Protein AF-A0A2G9MGR1-F1 (afdb_monomer_lite)

Radius of gyration: 18.14 Å; chains: 1; bounding box: 44×34×51 Å

Sequence (174 aa):
MLCTSNYPFFWARMGFVTYSFLPAVGLHFVMKLTNRKCNYITIYMMPVIFSLMALFKPGFIIESTCTTFFVIVIKDLFNSLFTYIYGLYYFGFILLFCYFLLKSFNKEKDQLKRKSYAIIFAATLITLLPAVVLFIIFPAFKVIFPSVYCEFAVLFTAAAIIASYLDNKIQKKK

Secondary structure (DSSP, 8-state):
-GGGSS-HHHHHHHHHHHHHHHHHHHHHHHHHHTT----HHHHHHHHHHHHHHHHHSTTSEEEEEE-SS-EEEEEE---HHHHHHHHHHHHHHHHHHHHHHHHHHHH---HHHHHHHHHHHHHHHHHHHHHHHHHHH-GGGGGTTHHHHHHHHHHHHHHHHHHHHHHHHHHTT-

pLDDT: mean 79.1, std 11.82, range [49.81, 93.31]

Foldseek 3Di:
DLPPDVCLLVVVLVVLLVVLCVLLVLLVLLCVLLVHDDDNCVSVVRSVVSSCCSVPDPQQQVDWDDDPPDIFGPDGPDDPVNVVVSVCNNVVSVVSSLVSLVVSLVVDPDPLSNVLSVLLNVLSCVLPVVVVVCVVVCVVCSGPPPVVNVVSVVSNVVSSVVSVVSSVVVVVVD

Structure (mmCIF, N/CA/C/O backbone):
data_AF-A0A2G9MGR1-F1
#
_entry.id   AF-A0A2G9MGR1-F1
#
loop_
_atom_site.group_PDB
_atom_site.id
_atom_site.type_symbol
_atom_site.label_atom_id
_atom_site.label_alt_id
_atom_site.label_comp_id
_atom_site.label_asym_id
_atom_site.label_entity_id
_atom_site.label_seq_id
_atom_site.pdbx_PDB_ins_code
_atom_site.Cartn_x
_atom_site.Cartn_y
_atom_site.Cartn_z
_atom_site.occupancy
_atom_site.B_iso_or_equiv
_atom_site.auth_seq_id
_atom_site.auth_comp_id
_atom_site.auth_asym_id
_atom_site.auth_atom_id
_atom_site.pdbx_PDB_model_num
ATOM 1 N N . MET A 1 1 ? 22.460 -5.190 -1.774 1.00 49.81 1 MET A N 1
ATOM 2 C CA . MET A 1 1 ? 22.381 -4.347 -2.985 1.00 49.81 1 MET A CA 1
ATOM 3 C C . MET A 1 1 ? 21.551 -5.105 -4.004 1.00 49.81 1 MET A C 1
ATOM 5 O O . MET A 1 1 ? 21.944 -6.200 -4.366 1.00 49.81 1 MET A O 1
ATOM 9 N N . LEU A 1 2 ? 20.379 -4.603 -4.393 1.00 54.06 2 LEU A N 1
ATOM 10 C CA . LEU A 1 2 ? 19.473 -5.334 -5.299 1.00 54.06 2 LEU A CA 1
ATOM 11 C C . LEU A 1 2 ? 20.047 -5.449 -6.725 1.00 54.06 2 LEU A C 1
ATOM 13 O O . LEU A 1 2 ? 19.760 -6.402 -7.434 1.00 54.06 2 LEU A O 1
ATOM 17 N N . CYS A 1 3 ? 20.930 -4.529 -7.117 1.00 57.25 3 CYS A N 1
ATOM 18 C CA . CYS A 1 3 ? 21.539 -4.478 -8.447 1.00 57.25 3 CYS A CA 1
ATOM 19 C C . CYS A 1 3 ? 22.932 -5.130 -8.557 1.00 57.25 3 CYS A C 1
ATOM 21 O O . CYS A 1 3 ? 23.636 -4.873 -9.525 1.00 57.25 3 CYS A O 1
ATOM 23 N N . THR A 1 4 ? 23.362 -5.967 -7.603 1.00 59.38 4 THR A N 1
ATOM 24 C CA . THR A 1 4 ? 24.610 -6.750 -7.767 1.00 59.38 4 THR A CA 1
ATOM 25 C C . THR A 1 4 ? 24.457 -7.903 -8.756 1.00 59.38 4 THR A C 1
ATOM 27 O O . THR A 1 4 ? 25.440 -8.374 -9.316 1.00 59.38 4 THR A O 1
ATOM 30 N N . SER A 1 5 ? 23.227 -8.353 -8.999 1.00 60.25 5 SER A N 1
ATOM 31 C CA . SER A 1 5 ? 22.900 -9.271 -10.088 1.00 60.25 5 SER A CA 1
ATOM 32 C C . SER A 1 5 ? 22.577 -8.468 -11.354 1.00 60.25 5 SER A C 1
ATOM 34 O O . SER A 1 5 ? 21.727 -7.581 -11.284 1.00 60.25 5 SER A O 1
ATOM 36 N N . ASN A 1 6 ? 23.175 -8.804 -12.503 1.00 66.88 6 ASN A N 1
ATOM 37 C CA . ASN A 1 6 ? 22.986 -8.157 -13.821 1.00 66.88 6 ASN A CA 1
ATOM 38 C C . ASN A 1 6 ? 21.560 -8.297 -14.428 1.00 66.88 6 ASN A C 1
ATOM 40 O O . ASN A 1 6 ? 21.400 -8.363 -15.644 1.00 66.88 6 ASN A O 1
ATOM 44 N N . TYR A 1 7 ? 20.504 -8.344 -13.609 1.00 77.00 7 TYR A N 1
ATOM 45 C CA . TYR A 1 7 ? 19.110 -8.554 -14.021 1.00 77.00 7 TYR A CA 1
ATOM 46 C C . TYR A 1 7 ? 18.188 -7.399 -13.577 1.00 77.00 7 TYR A C 1
ATOM 48 O O . TYR A 1 7 ? 17.261 -7.614 -12.790 1.00 77.00 7 TYR A O 1
ATOM 56 N N . PRO A 1 8 ? 18.393 -6.164 -14.074 1.00 74.12 8 PRO A N 1
ATOM 57 C CA . PRO A 1 8 ? 17.598 -4.996 -13.674 1.00 74.12 8 PRO A CA 1
ATOM 58 C C . PRO A 1 8 ? 16.103 -5.159 -13.996 1.00 74.12 8 PRO A C 1
ATOM 60 O O . PRO A 1 8 ? 15.244 -4.814 -13.186 1.00 74.12 8 PRO A O 1
ATOM 63 N N . PHE A 1 9 ? 15.781 -5.785 -15.132 1.00 76.81 9 PHE A N 1
ATOM 64 C CA . PHE A 1 9 ? 14.401 -6.037 -15.552 1.00 76.81 9 PHE A CA 1
ATOM 65 C C . PHE A 1 9 ? 13.645 -6.972 -14.604 1.00 76.81 9 PHE A C 1
ATOM 67 O O . PHE A 1 9 ? 12.457 -6.770 -14.357 1.00 76.81 9 PHE A O 1
ATOM 74 N N . PHE A 1 10 ? 14.321 -7.988 -14.061 1.00 80.44 10 PHE A N 1
ATOM 75 C CA . PHE A 1 10 ? 13.710 -8.923 -13.117 1.00 80.44 10 PHE A CA 1
ATOM 76 C C . PHE A 1 10 ? 13.337 -8.208 -11.815 1.00 80.44 10 PHE A C 1
ATOM 78 O O . PHE A 1 10 ? 12.198 -8.294 -11.358 1.00 80.44 10 PHE A O 1
ATOM 85 N N . TRP A 1 11 ? 14.268 -7.428 -11.262 1.00 78.44 11 TRP A N 1
ATOM 86 C CA . TRP A 1 11 ? 14.038 -6.676 -10.030 1.00 78.44 11 TRP A CA 1
ATOM 87 C C . TRP A 1 11 ? 12.961 -5.611 -10.171 1.00 78.44 11 TRP A C 1
ATOM 89 O O . TRP A 1 11 ? 12.156 -5.431 -9.259 1.00 78.44 11 TRP A O 1
ATOM 99 N N . ALA A 1 12 ? 12.891 -4.952 -11.323 1.00 76.50 12 ALA A N 1
ATOM 100 C CA . ALA A 1 12 ? 11.840 -3.984 -11.578 1.00 76.50 12 ALA A CA 1
ATOM 101 C C . ALA A 1 12 ? 10.448 -4.645 -11.687 1.00 76.50 12 ALA A C 1
ATOM 103 O O . ALA A 1 12 ? 9.477 -4.101 -11.160 1.00 76.50 12 ALA A O 1
ATOM 104 N N . ARG A 1 13 ? 10.341 -5.857 -12.260 1.00 81.38 13 ARG A N 1
ATOM 105 C CA . ARG A 1 13 ? 9.084 -6.636 -12.242 1.00 81.38 13 ARG A CA 1
ATOM 106 C C . ARG A 1 13 ? 8.695 -7.049 -10.827 1.00 81.38 13 ARG A C 1
ATOM 108 O O . ARG A 1 13 ? 7.542 -6.882 -10.445 1.00 81.38 13 ARG A O 1
ATOM 115 N N . MET A 1 14 ? 9.649 -7.538 -10.037 1.00 82.19 14 MET A N 1
ATOM 116 C CA . MET A 1 14 ? 9.400 -7.906 -8.640 1.00 82.19 14 MET A CA 1
ATOM 117 C C . MET A 1 14 ? 8.960 -6.702 -7.800 1.00 82.19 14 MET A C 1
ATOM 119 O O . MET A 1 14 ? 8.030 -6.825 -7.008 1.00 82.19 14 MET A O 1
ATOM 123 N N . GLY A 1 15 ? 9.565 -5.531 -8.019 1.00 78.50 15 GLY A N 1
ATOM 124 C CA . GLY A 1 15 ? 9.130 -4.276 -7.406 1.00 78.50 15 GLY A CA 1
ATOM 125 C C . GLY A 1 15 ? 7.698 -3.903 -7.793 1.00 78.50 15 GLY A C 1
ATOM 126 O O . GLY A 1 15 ? 6.890 -3.559 -6.938 1.00 78.50 15 GLY A O 1
ATOM 127 N N . PHE A 1 16 ? 7.335 -4.029 -9.071 1.00 81.38 16 PHE 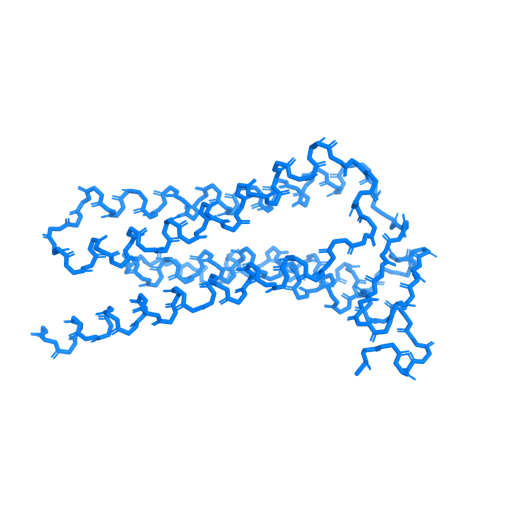A N 1
ATOM 128 C CA . PHE A 1 16 ? 5.960 -3.773 -9.506 1.00 81.38 16 PHE A CA 1
ATOM 129 C C . PHE A 1 16 ? 4.946 -4.718 -8.840 1.00 81.38 16 PHE A C 1
ATOM 131 O O . PHE A 1 16 ? 3.877 -4.278 -8.406 1.00 81.38 16 PHE A O 1
ATOM 138 N N . VAL A 1 17 ? 5.292 -6.004 -8.716 1.00 86.81 17 VAL A N 1
ATOM 139 C CA . VAL A 1 17 ? 4.475 -6.995 -8.003 1.00 86.81 17 VAL A CA 1
ATOM 140 C C . VAL A 1 17 ? 4.288 -6.566 -6.548 1.00 86.81 17 VAL A C 1
ATOM 142 O O . VAL A 1 17 ? 3.153 -6.436 -6.095 1.00 86.81 17 VAL A O 1
ATOM 145 N N . THR A 1 18 ? 5.366 -6.276 -5.814 1.00 85.25 18 THR A N 1
ATOM 146 C CA . THR A 1 18 ? 5.260 -5.890 -4.396 1.00 85.25 18 THR A CA 1
ATOM 147 C C . THR A 1 18 ? 4.459 -4.609 -4.203 1.00 85.25 1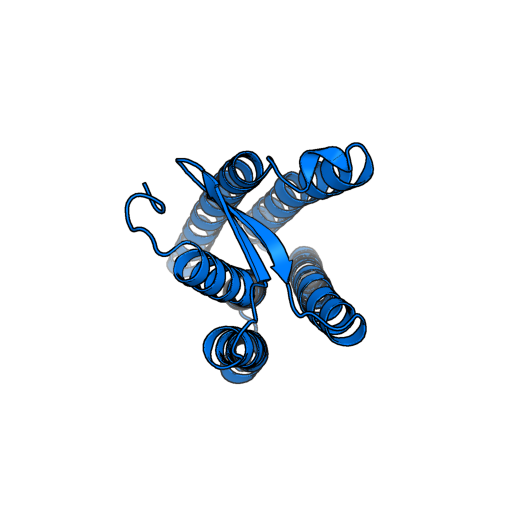8 THR A C 1
ATOM 149 O O . THR A 1 18 ? 3.602 -4.557 -3.317 1.00 85.25 18 THR A O 1
ATOM 152 N N . TYR A 1 19 ? 4.661 -3.605 -5.058 1.00 83.56 19 TYR A N 1
ATOM 153 C CA . TYR A 1 19 ? 3.872 -2.381 -5.009 1.00 83.56 19 TYR A CA 1
ATOM 154 C C . TYR A 1 19 ? 2.394 -2.656 -5.264 1.00 83.56 19 TYR A C 1
ATOM 156 O O . TYR A 1 19 ? 1.569 -2.165 -4.493 1.00 83.56 19 TYR A O 1
ATOM 164 N N . SER A 1 20 ? 2.052 -3.486 -6.254 1.00 87.38 20 SER A N 1
ATOM 165 C CA . SER A 1 20 ? 0.659 -3.809 -6.583 1.00 87.38 20 SER A CA 1
ATOM 166 C C . SER A 1 20 ? -0.114 -4.335 -5.372 1.00 87.38 20 SER A C 1
ATOM 168 O O . SER A 1 20 ? -1.275 -3.973 -5.188 1.00 87.38 20 SER A O 1
ATOM 170 N N . PHE A 1 21 ? 0.517 -5.134 -4.505 1.00 89.69 21 PHE A N 1
ATOM 171 C CA . PHE A 1 21 ? -0.111 -5.668 -3.289 1.00 89.69 21 PHE A CA 1
ATOM 172 C C . PHE A 1 21 ? -0.273 -4.649 -2.152 1.00 89.69 21 PHE A C 1
ATOM 174 O O . PHE A 1 21 ? -1.066 -4.887 -1.236 1.00 89.69 21 PHE A O 1
ATOM 181 N N . LEU A 1 22 ? 0.426 -3.515 -2.190 1.00 86.00 22 LEU A N 1
ATOM 182 C CA . LEU A 1 22 ? 0.462 -2.555 -1.086 1.00 86.00 22 LEU A CA 1
ATOM 183 C C . LEU A 1 22 ? -0.925 -1.967 -0.737 1.00 86.00 22 LEU A C 1
ATOM 185 O O . LEU A 1 22 ? -1.299 -2.028 0.439 1.00 86.00 22 LEU A O 1
ATOM 189 N N . PRO A 1 23 ? -1.742 -1.474 -1.696 1.00 87.62 23 PRO A N 1
ATOM 190 C CA . PRO A 1 23 ? -3.073 -0.945 -1.384 1.00 87.62 23 PRO A CA 1
ATOM 191 C C . PRO A 1 23 ? -4.009 -2.016 -0.810 1.00 87.62 23 PRO A C 1
ATOM 193 O O . PRO A 1 23 ? -4.758 -1.754 0.132 1.00 87.62 23 PRO A O 1
ATOM 196 N N . ALA A 1 24 ? -3.933 -3.242 -1.335 1.00 91.44 24 ALA A N 1
ATOM 197 C CA . ALA A 1 24 ? -4.725 -4.379 -0.877 1.00 91.44 24 ALA A CA 1
ATOM 198 C C . ALA A 1 24 ? -4.397 -4.777 0.570 1.00 91.44 24 ALA A C 1
ATOM 200 O O . ALA A 1 24 ? -5.305 -4.956 1.386 1.00 91.44 24 ALA A O 1
ATOM 201 N N . VAL A 1 25 ? -3.108 -4.857 0.915 1.00 90.06 25 VAL A N 1
ATOM 202 C CA . VAL A 1 25 ? -2.661 -5.131 2.290 1.00 90.06 25 VAL A CA 1
ATOM 203 C C . VAL A 1 25 ? -3.082 -4.006 3.236 1.00 90.06 25 VAL A C 1
ATOM 205 O O . VAL A 1 25 ? -3.603 -4.289 4.317 1.00 90.06 25 VAL A O 1
ATOM 208 N N . GLY A 1 26 ? -2.929 -2.743 2.827 1.00 88.69 26 GLY A N 1
ATOM 209 C CA . GLY A 1 26 ? -3.367 -1.592 3.622 1.00 88.69 26 GLY A CA 1
ATOM 210 C C . GLY A 1 26 ? -4.869 -1.628 3.922 1.00 88.69 26 GLY A C 1
ATOM 211 O O . GLY A 1 26 ? -5.285 -1.472 5.073 1.00 88.69 26 GLY A O 1
ATOM 212 N N . LEU A 1 27 ? -5.693 -1.909 2.910 1.00 90.75 27 LEU A N 1
ATOM 213 C CA . LEU A 1 27 ? -7.141 -2.024 3.081 1.00 90.75 27 LEU A CA 1
ATOM 214 C C . LEU A 1 27 ? -7.511 -3.203 3.993 1.00 90.75 27 LEU A C 1
ATOM 216 O O . LEU A 1 27 ? -8.329 -3.041 4.903 1.00 90.75 27 LEU A O 1
ATOM 220 N N . HIS A 1 28 ? -6.888 -4.370 3.799 1.00 91.44 28 HIS A N 1
ATOM 221 C CA . HIS A 1 28 ? -7.084 -5.536 4.667 1.00 91.44 28 HIS A CA 1
ATOM 222 C C . HIS A 1 28 ? -6.753 -5.201 6.129 1.00 91.44 28 HIS A C 1
ATOM 224 O O . HIS A 1 28 ? -7.551 -5.501 7.023 1.00 91.44 28 HIS A O 1
ATOM 230 N N . PHE A 1 29 ? -5.639 -4.513 6.379 1.00 89.00 29 PHE A N 1
ATOM 231 C CA . PHE A 1 29 ? -5.257 -4.086 7.722 1.00 89.00 29 PHE A CA 1
ATOM 232 C C . PHE A 1 29 ? -6.345 -3.232 8.394 1.00 89.00 29 PHE A C 1
ATOM 234 O O . PHE A 1 29 ? -6.763 -3.548 9.509 1.00 89.00 29 PHE A O 1
ATOM 241 N N . VAL A 1 30 ? -6.887 -2.222 7.705 1.00 90.00 30 VAL A N 1
ATOM 242 C CA . VAL A 1 30 ? -7.974 -1.383 8.251 1.00 90.00 30 VAL A CA 1
ATOM 243 C C . VAL A 1 30 ? -9.253 -2.172 8.484 1.00 90.00 30 VAL A C 1
ATOM 245 O O . VAL A 1 30 ? -9.931 -1.959 9.489 1.00 90.00 30 VAL A O 1
ATOM 248 N N . MET A 1 31 ? -9.608 -3.099 7.599 1.00 90.00 31 MET A N 1
ATOM 249 C CA . MET A 1 31 ? -10.816 -3.905 7.794 1.00 90.00 31 MET A CA 1
ATOM 250 C C . MET A 1 31 ? -10.700 -4.831 9.000 1.00 90.00 31 MET A C 1
ATOM 252 O O . MET A 1 31 ? -11.656 -4.936 9.770 1.00 90.00 31 MET A O 1
ATOM 256 N N . LYS A 1 32 ? -9.521 -5.420 9.223 1.00 88.69 32 LYS A N 1
ATOM 257 C CA . LYS A 1 32 ? -9.246 -6.205 10.431 1.00 88.69 32 LYS A CA 1
ATOM 258 C C . LYS A 1 32 ? -9.307 -5.329 11.682 1.00 88.69 32 LYS A C 1
ATOM 260 O O . LYS A 1 32 ? -9.991 -5.674 12.639 1.00 88.69 32 LYS A O 1
ATOM 265 N N . LEU A 1 33 ? -8.672 -4.162 11.641 1.00 86.12 33 LEU A N 1
ATOM 266 C CA . LEU A 1 33 ? -8.646 -3.206 12.747 1.00 86.12 33 LEU A CA 1
ATOM 267 C C . LEU A 1 33 ? -10.043 -2.645 13.102 1.00 86.12 33 LEU A C 1
ATOM 269 O O . LEU A 1 33 ? -10.350 -2.359 14.260 1.00 86.12 33 LEU A O 1
ATOM 273 N N . THR A 1 34 ? -10.915 -2.499 12.106 1.00 86.44 34 THR A N 1
ATOM 274 C CA . THR A 1 34 ? -12.302 -2.033 12.279 1.00 86.44 34 THR A CA 1
ATOM 275 C C . THR A 1 34 ? -13.300 -3.182 12.478 1.00 86.44 34 THR A C 1
ATOM 277 O O . THR A 1 34 ? -14.505 -2.940 12.525 1.00 86.44 34 THR A O 1
ATOM 280 N N . ASN A 1 35 ? -12.820 -4.428 12.619 1.00 84.44 35 ASN A N 1
ATOM 281 C CA . ASN A 1 35 ? -13.624 -5.653 12.751 1.00 84.44 35 ASN A CA 1
ATOM 282 C C . ASN A 1 35 ? -14.719 -5.803 11.679 1.00 84.44 35 ASN A C 1
ATOM 284 O O . ASN A 1 35 ? -15.812 -6.316 11.939 1.00 84.44 35 ASN A O 1
ATOM 288 N N . ARG A 1 36 ? -14.446 -5.358 10.450 1.00 82.00 36 ARG A N 1
ATOM 289 C CA . ARG A 1 36 ? -15.359 -5.551 9.322 1.00 82.00 36 ARG A CA 1
ATOM 290 C C . ARG A 1 36 ? -15.105 -6.895 8.660 1.00 82.00 36 ARG A C 1
ATOM 292 O O . ARG A 1 36 ? -13.976 -7.231 8.314 1.00 82.00 36 ARG A O 1
ATOM 299 N N . LYS A 1 37 ? -16.187 -7.634 8.410 1.00 81.50 37 LYS A N 1
ATOM 300 C CA . LYS A 1 37 ? -16.147 -8.814 7.545 1.00 81.50 37 LYS A CA 1
ATOM 301 C C . LYS A 1 37 ? -15.897 -8.346 6.115 1.00 81.50 37 LYS A C 1
ATOM 303 O O . LYS A 1 37 ? -16.659 -7.534 5.592 1.00 81.50 37 LYS A O 1
ATOM 308 N N . CYS A 1 38 ? -14.839 -8.849 5.499 1.00 77.56 38 CYS A N 1
ATOM 309 C CA . CYS A 1 38 ? -14.574 -8.631 4.089 1.00 77.56 38 CYS A CA 1
ATOM 310 C C . CYS A 1 38 ? -14.088 -9.928 3.457 1.00 77.56 38 CYS A C 1
ATOM 312 O O . CYS A 1 3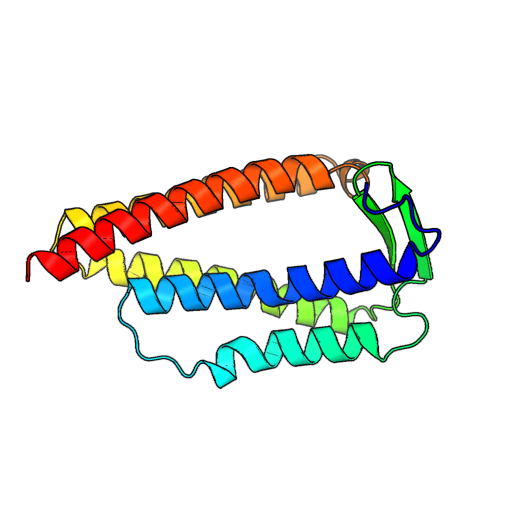8 ? -13.443 -10.741 4.118 1.00 77.56 38 CYS A O 1
ATOM 314 N N . ASN A 1 39 ? -14.414 -10.120 2.183 1.00 85.44 39 ASN A N 1
ATOM 315 C CA . ASN A 1 39 ? -13.933 -11.271 1.447 1.00 85.44 39 ASN A CA 1
ATOM 316 C C . ASN A 1 39 ? -12.484 -11.011 1.022 1.00 85.44 39 ASN A C 1
ATOM 318 O O . ASN A 1 39 ? -12.228 -10.187 0.142 1.00 85.44 39 ASN A O 1
ATOM 322 N N . TYR A 1 40 ? -11.545 -11.718 1.656 1.00 83.94 40 TYR A N 1
ATOM 323 C CA . TYR A 1 40 ? -10.113 -11.617 1.364 1.00 83.94 40 TYR A CA 1
ATOM 324 C C . TYR A 1 40 ? -9.824 -11.826 -0.121 1.00 83.94 40 TYR A C 1
ATOM 326 O O . TYR A 1 40 ? -9.007 -11.113 -0.695 1.00 83.94 40 TYR A O 1
ATOM 334 N N . ILE A 1 41 ? -10.569 -12.728 -0.762 1.00 87.19 41 ILE A N 1
ATOM 335 C CA . ILE A 1 41 ? -10.418 -13.029 -2.184 1.00 87.19 41 ILE A CA 1
ATOM 336 C C . ILE A 1 41 ? -10.604 -11.749 -3.005 1.00 87.19 41 ILE A C 1
ATOM 338 O O . ILE A 1 41 ? -9.712 -11.372 -3.753 1.00 87.19 41 ILE A O 1
ATOM 342 N N . THR A 1 42 ? -11.692 -11.003 -2.803 1.00 86.56 42 THR A N 1
ATOM 343 C CA . THR A 1 42 ? -11.995 -9.796 -3.592 1.00 86.56 42 THR A CA 1
ATOM 344 C C . THR A 1 42 ? -10.904 -8.726 -3.499 1.00 86.56 42 THR A C 1
ATOM 346 O O . THR A 1 42 ? -10.592 -8.081 -4.496 1.00 86.56 42 THR A O 1
ATOM 349 N N . ILE A 1 43 ? -10.295 -8.557 -2.323 1.00 89.31 43 ILE A N 1
ATOM 350 C CA . ILE A 1 43 ? -9.249 -7.549 -2.081 1.00 89.31 43 ILE A CA 1
ATOM 351 C C . ILE A 1 43 ? -7.960 -7.913 -2.822 1.00 89.31 43 ILE A C 1
ATOM 353 O O . ILE A 1 43 ? -7.293 -7.037 -3.369 1.00 89.31 43 ILE A O 1
ATOM 357 N N . TYR A 1 44 ? -7.620 -9.204 -2.848 1.00 92.50 44 TYR A N 1
ATOM 358 C CA . TYR A 1 44 ? -6.381 -9.698 -3.445 1.00 92.50 44 TYR A CA 1
ATOM 359 C C . TYR A 1 44 ? -6.515 -10.089 -4.924 1.00 92.50 44 TYR A C 1
ATOM 361 O O . TYR A 1 44 ? -5.499 -10.223 -5.597 1.00 92.50 44 TYR A O 1
ATOM 369 N N . MET A 1 45 ? -7.728 -10.201 -5.473 1.00 92.19 45 MET A N 1
ATOM 370 C CA . MET A 1 45 ? -7.932 -10.517 -6.895 1.00 92.19 45 MET A CA 1
ATOM 371 C C . MET A 1 45 ? -7.273 -9.486 -7.823 1.00 92.19 45 MET A C 1
ATOM 373 O O . MET A 1 45 ? -6.535 -9.859 -8.730 1.00 92.19 45 MET A O 1
ATOM 377 N N . MET A 1 46 ? -7.484 -8.190 -7.578 1.00 89.50 46 MET A N 1
ATOM 378 C CA . MET A 1 46 ? -6.914 -7.123 -8.416 1.00 89.50 46 MET A CA 1
ATOM 379 C C . MET A 1 46 ? -5.378 -7.076 -8.425 1.00 89.50 46 MET A C 1
ATOM 381 O O . MET A 1 46 ? -4.804 -7.107 -9.516 1.00 89.50 46 MET A O 1
ATOM 385 N N . PRO A 1 47 ? -4.670 -7.052 -7.277 1.00 91.94 47 PRO A N 1
ATOM 386 C CA . PRO A 1 47 ? -3.208 -7.059 -7.291 1.00 91.94 47 PRO A CA 1
ATOM 387 C C . PRO A 1 47 ? -2.622 -8.340 -7.886 1.00 91.94 47 PRO A C 1
ATOM 389 O O . PRO A 1 47 ? -1.577 -8.271 -8.532 1.00 91.94 47 PRO A O 1
ATOM 392 N N . VAL A 1 48 ? -3.288 -9.492 -7.735 1.00 93.31 48 VAL A N 1
ATOM 393 C CA . VAL A 1 48 ? -2.870 -10.744 -8.386 1.00 93.31 48 VAL A CA 1
ATOM 394 C C . VAL A 1 48 ? -2.945 -10.610 -9.906 1.00 93.31 48 VAL A C 1
ATOM 396 O O . VAL A 1 48 ? -1.976 -10.944 -10.582 1.00 93.31 48 VAL A O 1
ATOM 399 N N . ILE A 1 49 ? -4.036 -10.062 -10.449 1.00 91.12 49 ILE A N 1
ATOM 400 C CA . ILE A 1 49 ? -4.183 -9.842 -11.896 1.00 91.12 49 ILE A CA 1
ATOM 401 C C . ILE A 1 49 ? -3.068 -8.928 -12.423 1.00 91.12 49 ILE A C 1
ATOM 403 O O . ILE A 1 49 ? -2.391 -9.291 -13.387 1.00 91.12 49 ILE A O 1
ATOM 407 N N . PHE A 1 50 ? -2.817 -7.787 -11.770 1.00 89.25 50 PHE A N 1
ATOM 408 C CA . PHE A 1 50 ? -1.738 -6.878 -12.176 1.00 89.25 50 PHE A CA 1
ATOM 409 C C . PHE A 1 50 ? -0.357 -7.537 -12.095 1.00 89.25 50 PHE A C 1
ATOM 411 O O . PHE A 1 50 ? 0.471 -7.357 -12.989 1.00 89.25 50 PHE A O 1
ATOM 418 N N . SER A 1 51 ? -0.126 -8.349 -11.064 1.00 90.19 51 SER A N 1
ATOM 419 C CA . SER A 1 51 ? 1.140 -9.060 -10.864 1.00 90.19 51 SER A CA 1
ATOM 420 C C . SER A 1 51 ? 1.381 -10.121 -11.936 1.00 90.19 51 SER A C 1
ATOM 422 O O . SER A 1 51 ? 2.474 -10.195 -12.495 1.00 90.19 51 SER A O 1
ATOM 424 N N . LEU A 1 52 ? 0.358 -10.912 -12.273 1.00 89.81 52 LEU A N 1
ATOM 425 C CA . LEU A 1 52 ? 0.433 -11.896 -13.353 1.00 89.81 52 LEU A CA 1
ATOM 426 C C . LEU A 1 52 ? 0.714 -11.201 -14.689 1.00 89.81 52 LEU A C 1
ATOM 428 O O . LEU A 1 52 ? 1.610 -11.612 -15.424 1.00 89.81 52 LEU A O 1
ATOM 432 N N . MET A 1 53 ? 0.021 -10.098 -14.977 1.00 84.50 53 MET A N 1
ATOM 433 C CA . MET A 1 53 ? 0.270 -9.321 -16.193 1.00 84.50 53 MET A CA 1
ATOM 434 C C . MET A 1 53 ? 1.715 -8.808 -16.268 1.00 84.50 53 MET A C 1
ATOM 436 O O . MET A 1 53 ? 2.335 -8.905 -17.325 1.00 84.50 53 MET A O 1
ATOM 440 N N . ALA A 1 54 ? 2.277 -8.322 -15.160 1.00 83.06 54 ALA A N 1
ATOM 441 C CA . ALA A 1 54 ? 3.661 -7.850 -15.107 1.00 83.06 54 ALA A CA 1
ATOM 442 C C . ALA A 1 54 ? 4.704 -8.967 -15.298 1.00 83.06 54 ALA A C 1
ATOM 444 O O . ALA A 1 54 ? 5.769 -8.732 -15.874 1.00 83.06 54 ALA A O 1
ATOM 445 N N . LEU A 1 55 ? 4.415 -10.184 -14.823 1.00 84.50 55 LEU A N 1
ATOM 446 C CA . LEU A 1 55 ? 5.325 -11.328 -14.928 1.00 84.50 55 LEU A CA 1
ATOM 447 C C . LEU A 1 55 ? 5.306 -11.967 -16.321 1.00 84.50 55 LEU A C 1
ATOM 449 O O . LEU A 1 55 ? 6.373 -12.251 -16.871 1.00 84.50 55 LEU A O 1
ATOM 453 N N . PHE A 1 56 ? 4.114 -12.168 -16.889 1.00 84.00 56 PHE A N 1
ATOM 454 C CA . PHE A 1 56 ? 3.927 -12.925 -18.130 1.00 84.00 56 PHE A CA 1
ATOM 455 C C . PHE A 1 56 ? 4.018 -12.079 -19.404 1.00 84.00 56 PHE A C 1
ATOM 457 O O . PHE A 1 56 ? 4.248 -12.640 -20.474 1.00 84.00 56 PHE A O 1
ATOM 464 N N . LYS A 1 57 ? 3.878 -10.747 -19.332 1.00 79.94 57 LYS A N 1
ATOM 465 C CA . LYS A 1 57 ? 3.985 -9.887 -20.520 1.00 79.94 57 LYS A CA 1
ATOM 466 C C . LYS A 1 57 ? 5.464 -9.655 -20.892 1.00 79.94 57 LYS A C 1
ATOM 468 O O . LYS A 1 57 ? 6.187 -8.988 -20.141 1.00 79.94 57 LYS A O 1
ATOM 473 N N . PRO A 1 58 ? 5.951 -10.165 -22.041 1.00 70.31 58 PRO A N 1
ATOM 474 C CA . PRO A 1 58 ? 7.305 -9.869 -22.500 1.00 70.31 58 PRO A CA 1
ATOM 475 C C . PRO A 1 58 ? 7.432 -8.369 -22.802 1.00 70.31 58 PRO A C 1
ATOM 477 O O . PRO A 1 58 ? 6.490 -7.742 -23.279 1.00 70.31 58 PRO A O 1
ATOM 480 N N . GLY A 1 59 ? 8.580 -7.772 -22.476 1.00 67.19 59 GLY A N 1
ATOM 481 C CA . GLY A 1 59 ? 8.799 -6.333 -22.670 1.00 67.19 59 GLY A CA 1
ATOM 482 C C . GLY A 1 59 ? 7.963 -5.414 -21.766 1.00 67.19 59 GLY A C 1
ATOM 483 O O . GLY A 1 59 ? 7.841 -4.236 -22.075 1.00 67.19 59 GLY A O 1
ATOM 484 N N . PHE A 1 60 ? 7.395 -5.913 -20.654 1.00 67.56 60 PHE A N 1
ATOM 485 C CA . PHE A 1 60 ? 6.666 -5.082 -19.676 1.00 67.56 60 PHE A CA 1
ATOM 486 C C . PHE A 1 60 ? 7.470 -3.850 -19.220 1.00 67.56 60 PHE A C 1
ATOM 488 O O . PHE A 1 60 ? 6.909 -2.773 -19.035 1.00 67.56 60 PHE A O 1
ATOM 495 N N . ILE A 1 61 ? 8.790 -4.013 -19.105 1.00 70.19 61 ILE A N 1
ATOM 496 C CA . ILE A 1 61 ? 9.755 -2.964 -18.774 1.00 70.19 61 ILE A CA 1
ATOM 497 C C . ILE A 1 61 ? 10.707 -2.851 -19.956 1.00 70.19 61 ILE A C 1
ATOM 499 O O . ILE A 1 61 ? 11.345 -3.841 -20.317 1.00 70.19 61 ILE A O 1
ATOM 503 N N . ILE A 1 62 ? 10.747 -1.667 -20.563 1.00 63.44 62 ILE A N 1
ATOM 504 C CA . ILE A 1 62 ? 11.460 -1.398 -21.817 1.00 63.44 62 ILE A CA 1
ATOM 505 C C . ILE A 1 62 ? 12.838 -0.819 -21.502 1.00 63.44 62 ILE A C 1
ATOM 507 O O . ILE A 1 62 ? 13.845 -1.260 -22.044 1.00 63.44 62 ILE A O 1
ATOM 511 N N . GLU A 1 63 ? 12.887 0.128 -20.566 1.00 60.34 63 GLU A N 1
ATOM 512 C CA . GLU A 1 63 ? 14.119 0.768 -20.113 1.00 60.34 63 GLU A CA 1
ATOM 513 C C . GLU A 1 63 ? 14.141 0.778 -18.583 1.00 60.34 63 GLU A C 1
ATOM 515 O O . GLU A 1 63 ? 13.245 1.337 -17.940 1.00 60.34 63 GLU A O 1
ATOM 520 N N . SER A 1 64 ? 15.169 0.166 -17.992 1.00 59.06 64 SER A N 1
ATOM 521 C CA . SER A 1 64 ? 15.413 0.228 -16.552 1.00 59.06 64 SER A CA 1
ATOM 522 C C . SER A 1 64 ? 16.883 0.463 -16.252 1.00 59.06 64 SER A C 1
ATOM 524 O O . SER A 1 64 ? 17.734 -0.262 -16.771 1.00 59.06 64 SER A O 1
ATOM 526 N N . THR A 1 65 ? 17.177 1.423 -15.381 1.00 60.28 65 THR A N 1
ATOM 527 C CA . THR A 1 65 ? 18.528 1.662 -14.871 1.00 60.28 65 THR A CA 1
ATOM 528 C C . THR A 1 65 ? 18.626 1.213 -13.423 1.00 60.28 65 THR A C 1
ATOM 530 O O . THR A 1 65 ? 17.747 1.447 -12.594 1.00 60.28 65 THR A O 1
ATOM 533 N N . CYS A 1 66 ? 19.708 0.509 -13.123 1.00 63.59 66 CYS A N 1
ATOM 534 C CA . CYS A 1 66 ? 19.992 0.013 -11.790 1.00 63.59 66 CYS A CA 1
ATOM 535 C C . CYS A 1 66 ? 20.896 1.015 -11.075 1.00 63.59 66 CYS A C 1
ATOM 537 O O . CYS A 1 66 ? 21.971 1.346 -11.568 1.00 63.59 66 CYS A O 1
ATOM 539 N N . THR A 1 67 ? 20.468 1.485 -9.910 1.00 64.81 67 THR A N 1
ATOM 540 C CA . THR A 1 67 ? 21.329 2.208 -8.967 1.00 64.81 67 THR A CA 1
ATOM 541 C C . THR A 1 67 ? 21.728 1.266 -7.832 1.00 64.81 67 THR A C 1
ATOM 543 O O . THR A 1 67 ? 21.164 0.182 -7.680 1.00 64.81 67 THR A O 1
ATOM 546 N N . THR A 1 68 ? 22.683 1.664 -6.993 1.00 59.34 68 THR A N 1
ATOM 547 C CA . THR A 1 68 ? 23.203 0.832 -5.891 1.00 59.34 68 THR A CA 1
ATOM 548 C C . THR A 1 68 ? 22.105 0.317 -4.943 1.00 59.34 68 THR A C 1
ATOM 550 O O . THR A 1 68 ? 22.225 -0.775 -4.375 1.00 59.34 68 THR A O 1
ATOM 553 N N . PHE A 1 69 ? 21.009 1.072 -4.807 1.00 59.78 69 PHE A N 1
ATOM 554 C CA . PHE A 1 69 ? 19.931 0.801 -3.854 1.00 59.78 69 PHE A CA 1
ATOM 555 C C . PHE A 1 69 ? 18.543 0.622 -4.487 1.00 59.78 69 PHE A C 1
ATOM 557 O O . PHE A 1 69 ? 17.681 0.014 -3.855 1.00 59.78 69 PHE A O 1
ATOM 564 N N . PHE A 1 70 ? 18.313 1.099 -5.715 1.00 63.62 70 PHE A N 1
ATOM 565 C CA . PHE A 1 70 ? 16.981 1.116 -6.336 1.00 63.62 70 PHE A CA 1
ATOM 566 C C . PHE A 1 70 ? 17.043 0.814 -7.836 1.00 63.62 70 PHE A C 1
ATOM 568 O O . PHE A 1 70 ? 18.024 1.143 -8.505 1.00 63.62 70 PHE A O 1
ATOM 575 N N . VAL A 1 71 ? 15.961 0.258 -8.380 1.00 59.53 71 VAL A N 1
ATOM 576 C CA . VAL A 1 71 ? 15.779 0.128 -9.830 1.00 59.53 71 VAL A CA 1
ATOM 577 C C . VAL A 1 71 ? 14.833 1.215 -10.309 1.00 59.53 71 VAL A C 1
ATOM 579 O O . VAL A 1 71 ? 13.732 1.365 -9.780 1.00 59.53 71 VAL A O 1
ATOM 582 N N . ILE A 1 72 ? 15.273 1.970 -11.305 1.00 63.66 72 ILE A N 1
ATOM 583 C CA . ILE A 1 72 ? 14.518 3.051 -11.923 1.00 63.66 72 ILE A CA 1
ATOM 584 C C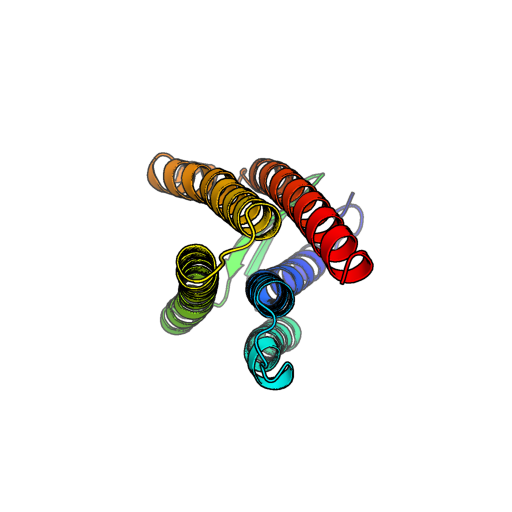 . ILE A 1 72 ? 13.910 2.497 -13.207 1.00 63.66 72 ILE A C 1
ATOM 586 O O . ILE A 1 72 ? 14.629 1.987 -14.063 1.00 63.66 72 ILE A O 1
ATOM 590 N N . VAL A 1 73 ? 12.591 2.600 -13.346 1.00 60.69 73 VAL A N 1
ATOM 591 C CA . VAL A 1 73 ? 11.877 2.267 -14.584 1.00 60.69 73 VAL A CA 1
ATOM 592 C C . VAL A 1 73 ? 11.664 3.559 -15.362 1.00 60.69 73 VAL A C 1
ATOM 594 O O . VAL A 1 73 ? 11.006 4.471 -14.870 1.00 60.69 73 VAL A O 1
ATOM 597 N N . ILE A 1 74 ? 12.259 3.648 -16.551 1.00 59.03 74 ILE A N 1
ATOM 598 C CA . ILE A 1 74 ? 12.240 4.855 -17.393 1.00 59.03 74 ILE A CA 1
ATOM 599 C C . ILE A 1 74 ? 11.089 4.780 -18.399 1.00 59.03 74 ILE A C 1
ATOM 601 O O . ILE A 1 74 ? 10.403 5.773 -18.635 1.00 59.03 74 ILE A O 1
ATOM 605 N N . LYS A 1 75 ? 10.850 3.591 -18.963 1.00 55.16 75 LYS A N 1
ATOM 606 C CA . LYS A 1 75 ? 9.725 3.318 -19.860 1.00 55.16 75 LYS A CA 1
ATOM 607 C C . LYS A 1 75 ? 9.138 1.947 -19.586 1.00 55.16 75 LYS A C 1
ATOM 609 O O . LYS A 1 75 ? 9.856 0.943 -19.527 1.00 55.16 75 LYS A O 1
ATOM 614 N N . ASP A 1 76 ? 7.822 1.918 -19.489 1.00 64.38 76 ASP A N 1
ATOM 615 C CA . ASP A 1 76 ? 7.019 0.716 -19.387 1.00 64.38 76 ASP A CA 1
ATOM 616 C C . ASP A 1 76 ? 6.086 0.596 -20.601 1.00 64.38 76 ASP A C 1
ATOM 618 O O . ASP A 1 76 ? 5.862 1.546 -21.354 1.00 64.38 76 ASP A O 1
ATOM 622 N N . LEU A 1 77 ? 5.574 -0.612 -20.842 1.00 58.97 77 LEU A N 1
ATOM 623 C CA . LEU A 1 77 ? 4.623 -0.871 -21.929 1.00 58.97 77 LEU A CA 1
ATOM 624 C C . LEU A 1 77 ? 3.173 -0.698 -21.447 1.00 58.97 77 LEU A C 1
ATOM 626 O O . LEU A 1 77 ? 2.283 -1.489 -21.809 1.00 58.97 77 LEU A O 1
ATOM 630 N N . PHE A 1 78 ? 2.943 0.275 -20.564 1.00 65.06 78 PHE A N 1
ATOM 631 C CA . PHE A 1 78 ? 1.599 0.648 -20.160 1.00 65.06 78 PHE A CA 1
ATOM 632 C C . PHE A 1 78 ? 0.961 1.453 -21.289 1.00 65.06 78 PHE A C 1
ATOM 634 O O . PHE A 1 78 ? 1.392 2.550 -21.631 1.00 65.06 78 PHE A O 1
ATOM 641 N N . ASN A 1 79 ? -0.106 0.909 -21.874 1.00 68.31 79 ASN A N 1
ATOM 642 C CA . ASN A 1 79 ? -1.008 1.726 -22.676 1.00 68.31 79 ASN A CA 1
ATOM 643 C C . ASN A 1 79 ? -1.676 2.754 -21.744 1.00 68.31 79 ASN A C 1
ATOM 645 O O . ASN A 1 79 ? -1.941 2.431 -20.582 1.00 68.31 79 ASN A O 1
ATOM 649 N N . SER A 1 80 ? -2.002 3.948 -22.243 1.00 74.44 80 SER A N 1
ATOM 650 C CA . SER A 1 80 ? -2.618 5.036 -21.471 1.00 74.44 80 SER A CA 1
ATOM 651 C C . SER A 1 80 ? -3.806 4.544 -20.636 1.00 74.44 80 SER A C 1
ATOM 653 O O . SER A 1 80 ? -3.916 4.861 -19.456 1.00 74.44 80 SER A O 1
ATOM 655 N N . LEU A 1 81 ? -4.643 3.675 -21.214 1.00 78.12 81 LEU A N 1
ATOM 656 C CA . LEU A 1 81 ? -5.800 3.075 -20.546 1.00 78.12 81 LEU A CA 1
ATOM 657 C C . LEU A 1 81 ? -5.424 2.221 -19.321 1.00 78.12 81 LEU A C 1
ATOM 659 O O . LEU A 1 81 ? -6.094 2.289 -18.294 1.00 78.12 81 LEU A O 1
ATOM 663 N N . PHE A 1 82 ? -4.337 1.451 -19.392 1.00 78.75 82 PHE A N 1
ATOM 664 C CA . PHE A 1 82 ? -3.893 0.622 -18.271 1.00 78.75 82 PHE A CA 1
ATOM 665 C C . PHE A 1 82 ? -3.351 1.488 -17.130 1.00 78.75 82 PHE A C 1
ATOM 667 O O . PHE A 1 82 ? -3.646 1.215 -15.967 1.00 78.75 82 PHE A O 1
ATOM 674 N N . THR A 1 83 ? -2.624 2.564 -17.443 1.00 79.06 83 THR A N 1
ATOM 675 C CA . THR A 1 83 ? -2.152 3.529 -16.438 1.00 79.06 83 THR A CA 1
ATOM 676 C C . THR A 1 83 ? -3.322 4.146 -15.676 1.00 79.06 83 THR A C 1
ATOM 678 O O . THR A 1 83 ? -3.270 4.233 -14.449 1.00 79.06 83 THR A O 1
ATOM 681 N N . TYR A 1 84 ? -4.410 4.503 -16.369 1.00 83.06 84 TYR A N 1
ATOM 682 C CA . TYR A 1 84 ? -5.622 5.010 -15.718 1.00 83.06 84 TYR A CA 1
ATOM 683 C C . TYR A 1 84 ? -6.290 3.964 -14.822 1.00 83.06 84 TYR A C 1
ATOM 685 O O . TYR A 1 84 ? -6.650 4.288 -13.692 1.00 83.06 84 TYR A O 1
ATOM 693 N N . ILE A 1 85 ? -6.424 2.714 -15.278 1.00 87.00 85 ILE A N 1
ATOM 694 C CA . ILE A 1 85 ? -7.016 1.632 -14.471 1.00 87.00 85 ILE A CA 1
ATOM 695 C C . ILE A 1 85 ? -6.174 1.358 -13.219 1.00 87.00 85 ILE A C 1
ATOM 697 O O . ILE A 1 85 ? -6.716 1.248 -12.119 1.00 87.00 85 ILE A O 1
ATOM 701 N N . TYR A 1 86 ? -4.852 1.279 -13.367 1.00 84.69 86 TYR A N 1
ATOM 702 C CA . TYR A 1 86 ? -3.940 1.050 -12.249 1.00 84.69 86 TYR A CA 1
ATOM 703 C C . TYR A 1 86 ? -3.947 2.227 -11.260 1.00 84.69 86 TYR A C 1
ATOM 705 O O . TYR A 1 86 ? -3.993 2.024 -10.046 1.00 84.69 86 TYR A O 1
ATOM 713 N N . GLY A 1 87 ? -4.000 3.463 -11.767 1.00 84.25 87 GLY A N 1
ATOM 714 C CA . GLY A 1 87 ? -4.170 4.666 -10.950 1.00 84.25 87 GLY A CA 1
ATOM 715 C C . GLY A 1 87 ? -5.497 4.681 -10.184 1.00 84.25 87 GLY A C 1
ATOM 716 O O . GLY A 1 87 ? -5.507 4.954 -8.983 1.00 84.25 87 GLY A O 1
ATOM 717 N N . LEU A 1 88 ? -6.604 4.317 -10.841 1.00 88.44 88 LEU A N 1
ATOM 718 C CA . LEU A 1 88 ? -7.923 4.167 -10.213 1.00 88.44 88 LEU A CA 1
ATOM 719 C C . LEU A 1 88 ? -7.918 3.098 -9.118 1.00 88.44 88 LEU A C 1
ATOM 721 O O . LEU A 1 88 ? -8.520 3.311 -8.068 1.00 88.44 88 LEU A O 1
ATOM 725 N N . TYR A 1 89 ? -7.222 1.979 -9.330 1.00 89.50 89 TYR A N 1
ATOM 726 C CA . TYR A 1 89 ? -7.041 0.947 -8.309 1.00 89.50 89 TYR A CA 1
ATOM 727 C C . TYR A 1 89 ? -6.339 1.509 -7.063 1.00 89.50 89 TYR A C 1
ATOM 729 O O . TYR A 1 89 ? -6.878 1.401 -5.960 1.00 89.50 89 TYR A O 1
ATOM 737 N N . TYR A 1 90 ? -5.189 2.169 -7.226 1.00 86.50 90 TYR A N 1
ATOM 738 C CA . TYR A 1 90 ? -4.456 2.758 -6.098 1.00 86.50 90 TYR A CA 1
ATOM 739 C C . TYR A 1 90 ? -5.275 3.809 -5.364 1.00 86.50 90 TYR A C 1
ATOM 741 O O . TYR A 1 90 ? -5.453 3.737 -4.146 1.00 86.50 90 TYR A O 1
ATOM 749 N N . PHE A 1 91 ? -5.789 4.782 -6.112 1.00 87.38 91 PHE A N 1
ATOM 750 C CA . PHE A 1 91 ? -6.519 5.897 -5.535 1.00 87.38 91 PHE A CA 1
ATOM 751 C C . PHE A 1 91 ? -7.823 5.428 -4.884 1.00 87.38 91 PHE A C 1
ATOM 753 O O . PHE A 1 91 ? -8.125 5.815 -3.757 1.00 87.38 91 PHE A O 1
ATOM 760 N N . GLY A 1 92 ? -8.553 4.520 -5.535 1.00 90.88 92 GLY A N 1
ATOM 761 C CA . GLY A 1 92 ? -9.778 3.928 -5.006 1.00 90.88 92 GLY A CA 1
ATOM 762 C C . GLY A 1 92 ? -9.550 3.167 -3.700 1.00 90.88 92 GLY A C 1
ATOM 763 O O . GLY A 1 92 ? -10.303 3.355 -2.744 1.00 90.88 92 GLY A O 1
ATOM 764 N N . PHE A 1 93 ? -8.486 2.363 -3.605 1.00 91.25 93 PHE A N 1
ATOM 765 C CA . PHE A 1 93 ? -8.169 1.630 -2.374 1.00 91.25 93 PHE A CA 1
ATOM 766 C C . PHE A 1 93 ? -7.753 2.563 -1.231 1.00 91.25 93 PHE A C 1
ATOM 768 O O . PHE A 1 93 ? -8.192 2.355 -0.098 1.00 91.25 93 PHE A O 1
ATOM 775 N N . ILE A 1 94 ? -6.975 3.613 -1.512 1.00 88.56 94 ILE A N 1
ATOM 776 C CA . ILE A 1 94 ? -6.598 4.624 -0.510 1.00 88.56 94 ILE A CA 1
ATOM 777 C C . ILE A 1 94 ? -7.834 5.402 -0.030 1.00 88.56 94 ILE A C 1
ATOM 779 O O . ILE A 1 94 ? -8.007 5.616 1.171 1.00 88.56 94 ILE A O 1
ATOM 783 N N . LEU A 1 95 ? -8.740 5.776 -0.936 1.00 90.94 95 LEU A N 1
ATOM 784 C CA . LEU A 1 95 ? -9.995 6.429 -0.561 1.00 90.94 95 LEU A CA 1
ATOM 785 C C . LEU A 1 95 ? -10.871 5.526 0.313 1.00 90.94 95 LEU A C 1
ATOM 787 O O . LEU A 1 95 ? -11.389 5.983 1.333 1.00 90.94 95 LEU A O 1
ATOM 791 N N . LEU A 1 96 ? -11.009 4.244 -0.040 1.00 91.75 96 LEU A N 1
ATOM 792 C CA . LEU A 1 96 ? -11.750 3.271 0.769 1.00 91.75 96 LEU A CA 1
ATOM 793 C C . LEU A 1 96 ? -11.116 3.076 2.149 1.00 91.75 96 LEU A C 1
ATOM 795 O O . LEU A 1 96 ? -11.830 3.032 3.153 1.00 91.75 96 LEU A O 1
ATOM 799 N N . PHE A 1 97 ? -9.787 3.005 2.209 1.00 91.44 97 PHE A N 1
ATOM 800 C CA . PHE A 1 97 ? -9.020 2.937 3.450 1.00 91.44 97 PHE A CA 1
ATOM 801 C C . PHE A 1 97 ? -9.350 4.123 4.371 1.00 91.44 97 PHE A C 1
ATOM 803 O O . PHE A 1 97 ? -9.765 3.924 5.519 1.00 91.44 97 PHE A O 1
ATOM 810 N N . CYS A 1 98 ? -9.263 5.353 3.855 1.00 90.62 98 CYS A N 1
ATOM 811 C CA . CYS A 1 98 ? -9.581 6.568 4.608 1.00 90.62 98 CYS A CA 1
ATOM 812 C C . CYS A 1 98 ? -11.061 6.622 5.012 1.00 90.62 98 CYS A C 1
ATOM 814 O O . CYS A 1 98 ? -11.382 6.935 6.161 1.00 90.62 98 CYS A O 1
ATOM 816 N N . TYR A 1 99 ? -11.968 6.262 4.101 1.00 92.56 99 TYR A N 1
ATOM 817 C CA . TYR A 1 99 ? -13.406 6.228 4.361 1.00 92.56 99 TYR A CA 1
ATOM 818 C C . TYR A 1 99 ? -13.757 5.276 5.510 1.00 92.56 99 TYR A C 1
ATOM 820 O O . TYR A 1 99 ? -14.498 5.653 6.424 1.00 92.56 99 TYR A O 1
ATOM 828 N N . PHE A 1 100 ? -13.222 4.051 5.505 1.00 91.56 100 PHE A N 1
ATOM 829 C CA . PHE A 1 100 ? -13.506 3.080 6.561 1.00 91.56 100 PHE A CA 1
ATOM 830 C C . PHE A 1 100 ? -12.919 3.489 7.911 1.00 91.56 100 PHE A C 1
ATOM 832 O O . PHE A 1 100 ? -13.589 3.288 8.930 1.00 91.56 100 PHE A O 1
ATOM 839 N N . LEU A 1 101 ? -11.731 4.098 7.929 1.00 90.50 101 LEU A N 1
ATOM 840 C CA . LEU A 1 101 ? -11.146 4.649 9.151 1.00 90.50 101 LEU A CA 1
ATOM 841 C C . LEU A 1 101 ? -12.013 5.765 9.737 1.00 90.50 101 LEU A C 1
ATOM 843 O O . LEU A 1 101 ? -12.407 5.668 10.897 1.00 90.50 101 LEU A O 1
ATOM 847 N N . LEU A 1 102 ? -12.382 6.774 8.943 1.00 91.50 102 LEU A N 1
ATOM 848 C CA . LEU A 1 102 ? -13.193 7.908 9.409 1.00 91.50 102 LEU A CA 1
ATOM 849 C C . LEU A 1 102 ? -14.588 7.470 9.869 1.00 91.50 102 LEU A C 1
ATOM 851 O O . LEU A 1 102 ? -15.067 7.871 10.932 1.00 91.50 102 LEU A O 1
ATOM 855 N N . LYS A 1 103 ? -15.230 6.580 9.107 1.00 92.19 103 LYS A N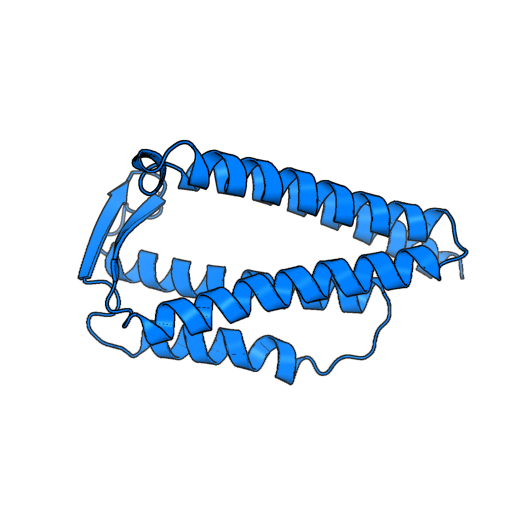 1
ATOM 856 C CA . LYS A 1 103 ? -16.536 6.019 9.471 1.00 92.19 103 LYS A CA 1
ATOM 857 C C . LYS A 1 103 ? -16.486 5.249 10.789 1.00 92.19 103 LYS A C 1
ATOM 859 O O . LYS A 1 103 ? -17.462 5.278 11.538 1.00 92.19 103 LYS A O 1
ATOM 864 N N . SER A 1 104 ? -15.389 4.544 11.057 1.00 90.50 104 SER A N 1
ATOM 865 C CA . SER A 1 104 ? -15.218 3.779 12.297 1.00 90.50 104 SER A CA 1
ATOM 866 C C . SER A 1 104 ? -14.822 4.687 13.460 1.00 90.50 104 SER A C 1
ATOM 868 O O . SER A 1 104 ? -15.353 4.524 14.551 1.00 90.50 104 SER A O 1
ATOM 870 N N . PHE A 1 105 ? -14.000 5.710 13.216 1.00 89.75 105 PHE A N 1
ATOM 871 C CA . PHE A 1 105 ? -13.645 6.743 14.191 1.00 89.75 105 PHE A CA 1
ATOM 872 C C . PHE A 1 105 ? -14.874 7.467 14.753 1.00 89.75 105 PHE A C 1
ATOM 874 O O . PHE A 1 105 ? -14.991 7.607 15.967 1.00 89.75 105 PHE A O 1
ATOM 881 N N . ASN A 1 106 ? -15.822 7.852 13.894 1.00 88.94 106 ASN A N 1
ATOM 882 C CA . ASN A 1 106 ? -17.039 8.552 14.322 1.00 88.94 106 ASN A CA 1
ATOM 883 C C . ASN A 1 106 ? -18.020 7.664 15.104 1.00 88.94 106 ASN A C 1
ATOM 885 O O . ASN A 1 106 ? -18.853 8.177 15.846 1.00 88.94 106 ASN A O 1
ATOM 889 N N . LYS A 1 107 ? -17.961 6.339 14.920 1.00 89.62 107 LYS A N 1
ATOM 890 C CA . LYS A 1 107 ? -18.860 5.383 15.588 1.00 89.62 107 LYS A CA 1
ATOM 891 C C . LYS A 1 107 ? -18.276 4.792 16.870 1.00 89.62 107 LYS A C 1
ATOM 893 O O . LYS A 1 107 ? -19.033 4.262 17.681 1.00 89.62 107 LYS A O 1
ATOM 898 N N . GLU A 1 108 ? -16.958 4.831 17.029 1.00 88.94 108 GLU A N 1
ATOM 899 C CA . GLU A 1 108 ? -16.265 4.169 18.127 1.00 88.94 108 GLU A CA 1
ATOM 900 C C . GLU A 1 108 ? -16.365 4.981 19.424 1.00 88.94 108 GLU A C 1
ATOM 902 O O . GLU A 1 108 ? -16.041 6.171 19.469 1.00 88.94 108 GLU A O 1
ATOM 907 N N . LYS A 1 109 ? -16.818 4.318 20.492 1.00 86.06 109 LYS A N 1
ATOM 908 C CA . LYS A 1 109 ? -16.986 4.932 21.819 1.00 86.06 109 LYS A CA 1
ATOM 909 C C . LYS A 1 109 ? -15.739 4.757 22.684 1.00 86.06 109 LYS A C 1
ATOM 911 O O . LYS A 1 109 ? -15.492 5.572 23.570 1.00 86.06 109 LYS A O 1
ATOM 916 N N . ASP A 1 110 ? -14.949 3.713 22.425 1.00 86.25 110 ASP A N 1
ATOM 917 C CA . ASP A 1 110 ? -13.712 3.450 23.156 1.00 86.25 110 ASP A CA 1
ATOM 918 C C . ASP A 1 110 ? -12.612 4.446 22.750 1.00 86.25 110 ASP A C 1
ATOM 920 O O . ASP A 1 110 ? -12.159 4.488 21.601 1.00 86.25 110 ASP A O 1
ATOM 924 N N . GLN A 1 111 ? -12.149 5.241 23.719 1.00 86.00 111 GLN A N 1
ATOM 925 C CA . GLN A 1 111 ? -11.109 6.244 23.505 1.00 86.00 111 GLN A CA 1
ATOM 926 C C . GLN A 1 111 ? -9.784 5.639 23.023 1.00 86.00 111 GLN A C 1
ATOM 928 O O . GLN A 1 111 ? -9.070 6.292 22.258 1.00 86.00 111 GLN A O 1
ATOM 933 N N . LEU A 1 112 ? -9.437 4.416 23.442 1.00 82.50 112 LEU A N 1
ATOM 934 C CA . LEU A 1 112 ? -8.187 3.771 23.034 1.00 82.50 112 LEU A CA 1
ATOM 935 C C . LEU A 1 112 ? -8.247 3.310 21.576 1.00 82.50 112 LEU A C 1
ATOM 937 O O . LEU A 1 112 ? -7.315 3.587 20.821 1.00 82.50 112 LEU A O 1
ATOM 941 N N . LYS A 1 113 ? -9.355 2.698 21.142 1.00 84.81 113 LYS A N 1
ATOM 942 C CA . LYS A 1 113 ? -9.542 2.334 19.725 1.00 84.81 113 LYS A CA 1
ATOM 943 C C . LYS A 1 113 ? -9.595 3.558 18.826 1.00 84.81 113 LYS A C 1
ATOM 945 O O . LYS A 1 113 ? -8.962 3.588 17.771 1.00 84.81 113 LYS A O 1
ATOM 950 N N . ARG A 1 114 ? -10.286 4.604 19.279 1.00 87.19 114 ARG A N 1
ATOM 951 C CA . ARG A 1 114 ? -10.355 5.876 18.562 1.00 87.19 114 ARG A CA 1
ATOM 952 C C . ARG A 1 114 ? -8.967 6.506 18.383 1.00 87.19 114 ARG A C 1
ATOM 954 O O . ARG A 1 114 ? -8.671 7.017 17.304 1.00 87.19 114 ARG A O 1
ATOM 961 N N . LYS A 1 115 ? -8.093 6.414 19.396 1.00 87.75 115 LYS A N 1
ATOM 962 C CA . LYS A 1 115 ? -6.678 6.817 19.290 1.00 87.75 115 LYS A CA 1
ATOM 963 C C . LYS A 1 115 ? -5.922 5.992 18.247 1.00 87.75 115 LYS A C 1
ATOM 965 O O . LYS A 1 115 ? -5.235 6.588 17.425 1.00 87.75 115 LYS A O 1
ATOM 970 N N . SER A 1 116 ? -6.079 4.667 18.219 1.00 87.69 116 SER A N 1
ATOM 971 C CA . SER A 1 116 ? -5.451 3.819 17.190 1.00 87.69 116 SER A CA 1
ATOM 972 C C . SER A 1 116 ? -5.851 4.232 15.770 1.00 87.69 116 SER A C 1
ATOM 974 O O . SER A 1 116 ? -4.995 4.329 14.892 1.00 87.69 116 SER A O 1
ATOM 976 N N . TYR A 1 117 ? -7.135 4.530 15.545 1.00 90.25 117 TYR A N 1
ATOM 977 C CA . TYR A 1 117 ? -7.626 4.980 14.237 1.00 90.25 117 TYR A CA 1
ATOM 978 C C . TYR A 1 117 ? -7.041 6.342 13.851 1.00 90.25 117 TYR A C 1
ATOM 980 O O . TYR A 1 117 ? -6.613 6.520 12.713 1.00 90.25 117 TYR A O 1
ATOM 988 N N . ALA A 1 118 ? -6.962 7.277 14.804 1.00 89.00 118 ALA A N 1
ATOM 989 C CA . ALA A 1 118 ? -6.348 8.584 14.584 1.00 89.00 118 ALA A CA 1
ATOM 990 C C . ALA A 1 118 ? -4.852 8.481 14.256 1.00 89.00 118 ALA A C 1
ATOM 992 O O . ALA A 1 118 ? -4.394 9.162 13.346 1.00 89.00 118 ALA A O 1
ATOM 993 N N . ILE A 1 119 ? -4.106 7.611 14.950 1.00 88.94 119 ILE A N 1
ATOM 994 C CA . ILE A 1 119 ? -2.673 7.393 14.702 1.00 88.94 119 ILE A CA 1
ATOM 995 C C . ILE A 1 119 ? -2.447 6.894 13.275 1.00 88.94 119 ILE A C 1
ATOM 997 O O . ILE A 1 119 ? -1.622 7.458 12.561 1.00 88.94 119 ILE A O 1
ATOM 1001 N N . ILE A 1 120 ? -3.194 5.878 12.833 1.00 88.94 120 ILE A N 1
ATOM 1002 C CA . ILE A 1 120 ? -3.044 5.350 11.469 1.00 88.94 120 ILE A CA 1
ATOM 1003 C C . ILE A 1 120 ? -3.464 6.390 10.435 1.00 88.94 120 ILE A C 1
ATOM 1005 O O . ILE A 1 120 ? -2.773 6.562 9.434 1.00 88.94 120 ILE A O 1
ATOM 1009 N N . PHE A 1 121 ? -4.565 7.105 10.663 1.00 89.62 121 PHE A N 1
ATOM 1010 C CA . PHE A 1 121 ? -5.020 8.144 9.744 1.00 89.62 121 PHE A CA 1
ATOM 1011 C C . PHE A 1 121 ? -3.995 9.282 9.615 1.00 89.62 121 PHE A C 1
ATOM 1013 O O . PHE A 1 121 ? -3.641 9.667 8.502 1.00 89.62 121 PHE A O 1
ATOM 1020 N N . ALA A 1 122 ? -3.451 9.759 10.738 1.00 88.94 122 ALA A N 1
ATOM 1021 C CA . ALA A 1 122 ? -2.400 10.771 10.758 1.00 88.94 122 ALA A CA 1
ATOM 1022 C C . ALA A 1 122 ? -1.122 10.273 10.075 1.00 88.94 122 ALA A C 1
ATOM 1024 O O . ALA A 1 122 ? -0.568 10.983 9.241 1.00 88.94 122 ALA A O 1
ATOM 1025 N N . ALA A 1 123 ? -0.691 9.039 10.356 1.00 87.69 123 ALA A N 1
ATOM 1026 C CA . ALA A 1 123 ? 0.461 8.438 9.691 1.00 87.69 123 ALA A CA 1
ATOM 1027 C C . ALA A 1 123 ? 0.247 8.339 8.176 1.00 87.69 123 ALA A C 1
ATOM 1029 O O . ALA A 1 123 ? 1.147 8.671 7.418 1.00 87.69 123 ALA A O 1
ATOM 1030 N N . THR A 1 124 ? -0.954 7.959 7.730 1.00 86.94 124 THR A N 1
ATOM 1031 C CA . THR A 1 124 ? -1.306 7.904 6.300 1.00 86.94 124 THR A CA 1
ATOM 1032 C C . THR A 1 124 ? -1.218 9.282 5.651 1.00 86.94 124 THR A C 1
ATOM 1034 O O . THR A 1 124 ? -0.674 9.420 4.562 1.00 86.94 124 THR A O 1
ATOM 1037 N N . LEU A 1 125 ? -1.730 10.322 6.314 1.00 87.19 125 LEU A N 1
ATOM 1038 C CA . LEU A 1 125 ? -1.640 11.692 5.812 1.00 87.19 125 LEU A CA 1
ATOM 1039 C C . LEU A 1 125 ? -0.190 12.170 5.743 1.00 87.19 125 LEU A C 1
ATOM 1041 O O . LEU A 1 125 ? 0.214 12.697 4.714 1.00 87.19 125 LEU A O 1
ATOM 1045 N N . ILE A 1 126 ? 0.593 11.954 6.801 1.00 86.81 126 ILE A N 1
ATOM 1046 C CA . ILE A 1 126 ? 1.999 12.374 6.875 1.00 86.81 126 ILE A CA 1
ATOM 1047 C C . ILE A 1 126 ? 2.851 11.664 5.822 1.00 86.81 126 ILE A C 1
ATOM 1049 O O . ILE A 1 126 ? 3.822 12.244 5.355 1.00 86.81 126 ILE A O 1
ATOM 1053 N N . THR A 1 127 ? 2.507 10.444 5.414 1.00 82.00 127 THR A N 1
ATOM 1054 C CA . THR A 1 127 ? 3.249 9.745 4.358 1.00 82.00 127 THR A CA 1
ATOM 1055 C C . THR A 1 127 ? 2.757 10.091 2.957 1.00 82.00 127 THR A C 1
ATOM 1057 O O . THR A 1 127 ? 3.566 10.190 2.037 1.00 82.00 127 THR A O 1
ATOM 1060 N N . LEU A 1 128 ? 1.453 10.322 2.775 1.00 83.19 128 LEU A N 1
ATOM 1061 C CA . LEU A 1 128 ? 0.865 10.604 1.465 1.00 83.19 128 LEU A CA 1
ATOM 1062 C C . LEU A 1 128 ? 1.035 12.072 1.035 1.00 83.19 128 LEU A C 1
ATOM 1064 O O . LEU A 1 128 ? 1.356 12.332 -0.122 1.00 83.19 128 LEU A O 1
ATOM 1068 N N . LEU A 1 129 ? 0.816 13.039 1.934 1.00 83.25 129 LEU A N 1
ATOM 1069 C CA . LEU A 1 129 ? 0.839 14.470 1.592 1.00 83.25 129 LEU A CA 1
ATOM 1070 C C . LEU A 1 129 ? 2.205 14.929 1.074 1.00 83.25 129 LEU A C 1
ATOM 1072 O O . LEU A 1 129 ? 2.244 15.480 -0.026 1.00 83.25 129 LEU A O 1
ATOM 1076 N N . PRO A 1 130 ? 3.323 14.700 1.790 1.00 80.50 130 PRO A N 1
ATOM 1077 C CA . PRO A 1 130 ? 4.637 15.122 1.317 1.00 80.50 130 PRO A CA 1
ATOM 1078 C C . PRO A 1 130 ? 4.995 14.468 -0.014 1.00 80.50 130 PRO A C 1
ATOM 1080 O O . PRO A 1 130 ? 5.511 15.139 -0.900 1.00 80.50 130 PRO A O 1
ATOM 1083 N N . ALA A 1 131 ? 4.653 13.188 -0.186 1.00 78.06 131 ALA A N 1
ATOM 1084 C CA . ALA A 1 131 ? 4.847 12.468 -1.437 1.00 78.06 131 ALA A CA 1
ATOM 1085 C C . ALA A 1 131 ? 4.125 13.136 -2.617 1.00 78.06 131 ALA A C 1
ATOM 1087 O O . ALA A 1 131 ? 4.742 13.406 -3.648 1.00 78.06 131 ALA A O 1
ATOM 1088 N N . VAL A 1 132 ? 2.834 13.446 -2.462 1.00 78.06 132 VAL A N 1
ATOM 1089 C CA . VAL A 1 132 ? 2.034 14.093 -3.515 1.00 78.06 132 VAL A CA 1
ATOM 1090 C C . VAL A 1 132 ? 2.531 15.512 -3.795 1.00 78.06 132 VAL A C 1
ATOM 1092 O O . VAL A 1 132 ? 2.685 15.890 -4.954 1.00 78.06 132 VAL A O 1
ATOM 1095 N N . VAL A 1 133 ? 2.826 16.289 -2.751 1.00 80.62 133 VAL A N 1
ATOM 1096 C CA . VAL A 1 133 ? 3.331 17.664 -2.880 1.00 80.62 133 VAL A CA 1
ATOM 1097 C C . VAL A 1 133 ? 4.666 17.685 -3.624 1.00 80.62 133 VAL A C 1
ATOM 1099 O O . VAL A 1 133 ? 4.821 18.435 -4.587 1.00 80.62 133 VAL A O 1
ATOM 1102 N N . LEU A 1 134 ? 5.610 16.821 -3.245 1.00 74.31 134 LEU A N 1
ATOM 1103 C CA . LEU A 1 134 ? 6.917 16.730 -3.901 1.00 74.31 134 LEU A CA 1
ATOM 1104 C C . LEU A 1 134 ? 6.791 16.264 -5.356 1.00 74.31 134 LEU A C 1
ATOM 1106 O O . LEU A 1 134 ? 7.490 16.789 -6.222 1.00 74.31 134 LEU A O 1
ATOM 1110 N N . PHE A 1 135 ? 5.861 15.347 -5.643 1.00 72.62 135 PHE A N 1
ATOM 1111 C CA . PHE A 1 135 ? 5.586 14.885 -7.004 1.00 72.62 135 PHE A CA 1
ATOM 1112 C C . PHE A 1 135 ? 5.048 15.995 -7.921 1.00 72.62 135 PHE A C 1
ATOM 1114 O O . PHE A 1 135 ? 5.387 16.024 -9.105 1.00 72.62 135 PHE A O 1
ATOM 1121 N N . ILE A 1 136 ? 4.223 16.905 -7.391 1.00 75.19 136 ILE A N 1
ATOM 1122 C CA . ILE A 1 136 ? 3.648 18.023 -8.155 1.00 75.19 136 ILE A CA 1
ATOM 1123 C C . ILE A 1 136 ? 4.677 19.141 -8.357 1.00 75.19 136 ILE A C 1
ATOM 1125 O O . ILE A 1 136 ? 4.802 19.656 -9.466 1.00 75.19 136 ILE A O 1
ATOM 1129 N N . ILE A 1 137 ? 5.408 19.520 -7.304 1.00 77.06 137 ILE A N 1
ATOM 1130 C CA . ILE A 1 137 ? 6.324 20.673 -7.345 1.00 77.06 137 ILE A CA 1
ATOM 1131 C C . ILE A 1 137 ? 7.566 20.368 -8.192 1.00 77.06 137 ILE A C 1
ATOM 1133 O O . ILE A 1 137 ? 8.056 21.242 -8.906 1.00 77.06 137 ILE A O 1
ATOM 1137 N N . PHE A 1 138 ? 8.072 19.135 -8.147 1.00 67.50 138 PHE A N 1
ATOM 1138 C CA . PHE A 1 138 ? 9.346 18.786 -8.767 1.00 67.50 138 PHE A CA 1
ATOM 1139 C C . PHE A 1 138 ? 9.222 17.562 -9.689 1.00 67.50 138 PHE A C 1
ATOM 1141 O O . PHE A 1 138 ? 9.535 16.435 -9.296 1.00 67.50 138 PHE A O 1
ATOM 1148 N N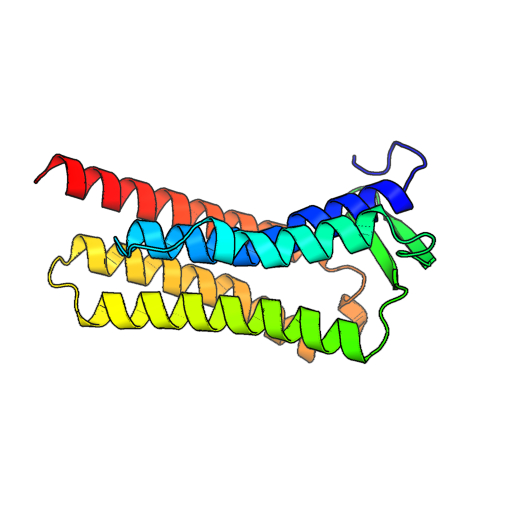 . PRO A 1 139 ? 8.851 17.755 -10.966 1.00 60.09 139 PRO A N 1
ATOM 1149 C CA . PRO A 1 139 ? 8.753 16.655 -11.926 1.00 60.09 139 PRO A CA 1
ATOM 1150 C C . PRO A 1 139 ? 10.106 15.969 -12.199 1.00 60.09 139 PRO A C 1
ATOM 1152 O O . PRO A 1 139 ? 10.127 14.792 -12.559 1.00 60.09 139 PRO A O 1
ATOM 1155 N N . ALA A 1 140 ? 11.228 16.666 -11.969 1.00 50.31 140 ALA A N 1
ATOM 1156 C CA . ALA A 1 140 ? 12.590 16.129 -12.072 1.00 50.31 140 ALA A CA 1
ATOM 1157 C C . ALA A 1 140 ? 12.877 14.996 -11.066 1.00 50.31 140 ALA A C 1
ATOM 1159 O O . ALA A 1 140 ? 13.756 14.164 -11.289 1.00 50.31 140 ALA A O 1
ATOM 1160 N N . PHE A 1 141 ? 12.108 14.913 -9.978 1.00 52.03 141 PHE A N 1
ATOM 1161 C CA . PHE A 1 141 ? 12.298 13.909 -8.937 1.00 52.03 141 PHE A CA 1
ATOM 1162 C C . PHE A 1 141 ? 11.585 12.581 -9.191 1.00 52.03 141 PHE A C 1
ATOM 1164 O O . PHE A 1 141 ? 11.815 11.636 -8.437 1.00 52.03 141 PHE A O 1
ATOM 1171 N N . LYS A 1 142 ? 10.822 12.439 -10.287 1.00 53.91 142 LYS A N 1
ATOM 1172 C CA . LYS A 1 142 ? 10.217 11.154 -10.699 1.00 53.91 142 LYS A CA 1
ATOM 1173 C C . LYS A 1 142 ? 11.221 9.993 -10.781 1.00 53.91 142 LYS A C 1
ATOM 1175 O O . LYS A 1 142 ? 10.816 8.840 -10.714 1.00 53.91 142 LYS A O 1
ATOM 1180 N N . VAL A 1 143 ? 12.512 10.301 -10.914 1.00 50.97 143 VAL A N 1
ATOM 1181 C CA . VAL A 1 143 ? 13.577 9.345 -11.238 1.00 50.97 143 VAL A CA 1
ATOM 1182 C C . VAL A 1 143 ? 14.489 9.019 -10.033 1.00 50.97 143 VAL A C 1
ATOM 1184 O O . VAL A 1 143 ? 15.099 7.958 -10.015 1.00 50.97 143 VAL A O 1
ATOM 1187 N N . ILE A 1 144 ? 14.568 9.877 -8.999 1.00 50.44 144 ILE A N 1
ATOM 1188 C CA . ILE A 1 144 ? 15.579 9.785 -7.906 1.00 50.44 144 ILE A CA 1
ATOM 1189 C C . ILE A 1 144 ? 14.948 9.535 -6.517 1.00 50.44 144 ILE A C 1
ATOM 1191 O O . ILE A 1 144 ? 15.632 9.184 -5.560 1.00 50.44 144 ILE A O 1
ATOM 1195 N N . PHE A 1 145 ? 13.625 9.647 -6.393 1.00 55.50 145 PHE A N 1
ATOM 1196 C CA . PHE A 1 145 ? 12.914 9.590 -5.111 1.00 55.50 145 PHE A CA 1
ATOM 1197 C C . PHE A 1 145 ? 12.672 8.237 -4.393 1.00 55.50 145 PHE A C 1
ATOM 1199 O O . PHE A 1 145 ? 12.088 8.295 -3.308 1.00 55.50 145 PHE A O 1
ATOM 1206 N N . PRO A 1 146 ? 13.057 7.034 -4.877 1.00 59.59 146 PRO A N 1
ATOM 1207 C CA . PRO A 1 146 ? 12.704 5.784 -4.189 1.00 59.59 146 PRO A CA 1
ATOM 1208 C C . PRO A 1 146 ? 13.125 5.687 -2.707 1.00 59.59 146 PRO A C 1
ATOM 1210 O O . PRO A 1 146 ? 12.444 5.014 -1.935 1.00 59.59 146 PRO A O 1
ATOM 1213 N N . SER A 1 147 ? 14.201 6.363 -2.280 1.00 55.81 147 SER A N 1
ATOM 1214 C CA . SER A 1 147 ? 14.666 6.364 -0.880 1.00 55.81 147 SER A CA 1
ATOM 1215 C C . SER A 1 147 ? 13.713 7.082 0.078 1.00 55.81 147 SER A C 1
ATOM 1217 O O . SER A 1 147 ? 13.375 6.538 1.127 1.00 55.81 147 SER A O 1
ATOM 1219 N N . VAL A 1 148 ? 13.223 8.261 -0.306 1.00 61.78 148 VAL A N 1
ATOM 1220 C CA . VAL A 1 148 ? 12.339 9.101 0.519 1.00 61.78 148 VAL A CA 1
ATOM 1221 C C . VAL A 1 148 ? 11.006 8.390 0.790 1.00 61.78 148 VAL A C 1
ATOM 1223 O O . VAL A 1 148 ? 10.497 8.395 1.909 1.00 61.78 148 VAL A O 1
ATOM 1226 N N . TYR A 1 149 ? 10.466 7.686 -0.208 1.00 67.62 149 TYR A N 1
ATOM 1227 C CA . TYR A 1 149 ? 9.269 6.854 -0.033 1.00 67.62 149 TYR A CA 1
ATOM 1228 C C . TYR A 1 149 ? 9.488 5.690 0.938 1.00 67.62 149 TYR A C 1
ATOM 1230 O O . TYR A 1 149 ? 8.567 5.318 1.666 1.00 67.62 149 TYR A O 1
ATOM 1238 N N . CYS A 1 150 ? 10.695 5.124 0.964 1.00 68.88 150 CYS A N 1
ATOM 1239 C CA . CYS A 1 150 ? 11.042 4.041 1.876 1.00 68.88 150 CYS A CA 1
ATOM 1240 C C . CYS A 1 150 ? 11.044 4.527 3.334 1.00 68.88 150 CYS A C 1
ATOM 1242 O O . CYS A 1 150 ? 10.477 3.869 4.205 1.00 68.88 150 CYS A O 1
ATOM 1244 N N . GLU A 1 151 ? 11.582 5.719 3.597 1.00 67.88 151 GLU A N 1
ATOM 1245 C CA . GLU A 1 151 ? 11.566 6.335 4.931 1.00 67.88 151 GLU A CA 1
ATOM 1246 C C . GLU A 1 151 ? 10.133 6.610 5.417 1.00 67.88 151 GLU A C 1
ATOM 1248 O O . GLU A 1 151 ? 9.770 6.254 6.543 1.00 67.88 151 GLU A O 1
ATOM 1253 N N . PHE A 1 152 ? 9.268 7.138 4.545 1.00 74.81 152 PHE A N 1
ATOM 1254 C CA . PHE A 1 152 ? 7.845 7.299 4.853 1.00 74.81 152 PHE A CA 1
ATOM 1255 C C . PHE A 1 152 ? 7.138 5.953 5.087 1.00 74.81 152 PHE A C 1
ATOM 1257 O O . PHE A 1 152 ? 6.315 5.834 5.998 1.00 74.81 152 PHE A O 1
ATOM 1264 N N . ALA A 1 153 ? 7.481 4.908 4.331 1.00 76.94 153 ALA A N 1
ATOM 1265 C CA . ALA A 1 153 ? 6.932 3.568 4.540 1.00 76.94 153 ALA A CA 1
ATOM 1266 C C . ALA A 1 153 ? 7.334 2.973 5.903 1.00 76.94 153 ALA A C 1
ATOM 1268 O O . ALA A 1 153 ? 6.510 2.323 6.558 1.00 76.94 153 ALA A O 1
ATOM 1269 N N . VAL A 1 154 ? 8.558 3.231 6.375 1.00 80.75 154 VAL A N 1
ATOM 1270 C CA . VAL A 1 154 ? 9.009 2.823 7.718 1.00 80.75 154 VAL A CA 1
ATOM 1271 C C . VAL A 1 154 ? 8.186 3.522 8.802 1.00 80.75 154 VAL A C 1
ATOM 1273 O O . VAL A 1 154 ? 7.708 2.856 9.723 1.00 80.75 154 VAL A O 1
ATOM 1276 N N . LEU A 1 155 ? 7.935 4.829 8.666 1.00 81.25 155 LEU A N 1
ATOM 1277 C CA . LEU A 1 155 ? 7.086 5.579 9.602 1.00 81.25 155 LEU A CA 1
ATOM 1278 C C . LEU A 1 155 ? 5.655 5.029 9.651 1.00 81.25 155 LEU A C 1
ATOM 1280 O O . LEU A 1 155 ? 5.105 4.819 10.736 1.00 81.25 155 LEU A O 1
ATOM 1284 N N . PHE A 1 156 ? 5.066 4.734 8.489 1.00 82.94 156 PHE A N 1
ATOM 1285 C CA . PHE A 1 156 ? 3.745 4.107 8.427 1.00 82.94 156 PHE A CA 1
ATOM 1286 C C . PHE A 1 156 ? 3.732 2.737 9.112 1.00 82.94 156 PHE A C 1
ATOM 1288 O O . PHE A 1 156 ? 2.812 2.424 9.869 1.00 82.94 156 PHE A O 1
ATOM 1295 N N . THR A 1 157 ? 4.772 1.933 8.890 1.00 85.56 157 THR A N 1
ATOM 1296 C CA . THR A 1 157 ? 4.905 0.601 9.491 1.00 85.56 157 THR A CA 1
ATOM 1297 C C . THR A 1 157 ? 5.002 0.689 11.013 1.00 85.56 157 THR A C 1
ATOM 1299 O O . THR A 1 157 ? 4.296 -0.035 11.717 1.00 85.56 157 THR A O 1
ATOM 1302 N N . ALA A 1 158 ? 5.801 1.619 11.540 1.00 86.50 158 ALA A N 1
ATOM 1303 C CA . ALA A 1 158 ? 5.895 1.860 12.977 1.00 86.50 158 ALA A CA 1
ATOM 1304 C C . ALA A 1 158 ? 4.530 2.249 13.576 1.00 86.50 158 ALA A C 1
ATOM 1306 O O . ALA A 1 158 ? 4.105 1.678 14.584 1.00 86.50 158 ALA A O 1
ATOM 1307 N N . ALA A 1 159 ? 3.797 3.154 12.921 1.00 85.56 159 ALA A N 1
ATOM 1308 C CA . ALA A 1 159 ? 2.454 3.546 13.345 1.00 85.56 159 ALA A CA 1
ATOM 1309 C C . ALA A 1 159 ? 1.459 2.370 13.313 1.00 85.56 159 ALA A C 1
ATOM 1311 O O . ALA A 1 159 ? 0.669 2.203 14.247 1.00 85.56 159 ALA A O 1
ATOM 1312 N N . ALA A 1 160 ? 1.521 1.524 12.282 1.00 84.12 160 ALA A N 1
ATOM 1313 C CA . ALA A 1 160 ? 0.682 0.334 12.163 1.00 84.12 160 ALA A CA 1
ATOM 1314 C C . ALA A 1 160 ? 0.958 -0.685 13.283 1.00 84.12 160 ALA A C 1
ATOM 1316 O O . ALA A 1 160 ? 0.013 -1.230 13.860 1.00 84.12 160 ALA A O 1
ATOM 1317 N N . ILE A 1 161 ? 2.228 -0.896 13.649 1.00 89.50 161 ILE A N 1
ATOM 1318 C CA . ILE A 1 161 ? 2.618 -1.770 14.767 1.00 89.50 161 ILE A CA 1
ATOM 1319 C C . ILE A 1 161 ? 2.070 -1.227 16.090 1.00 89.50 161 ILE A C 1
ATOM 1321 O O . ILE A 1 161 ? 1.449 -1.975 16.847 1.00 89.50 161 ILE A O 1
ATOM 1325 N N . ILE A 1 162 ? 2.237 0.074 16.354 1.00 88.06 162 ILE A N 1
ATOM 1326 C CA . ILE A 1 162 ? 1.723 0.718 17.574 1.00 88.06 162 ILE A CA 1
ATOM 1327 C C . ILE A 1 162 ? 0.200 0.569 17.659 1.00 88.06 162 ILE A C 1
ATOM 1329 O O . ILE A 1 162 ? -0.332 0.158 18.693 1.00 88.06 162 ILE A O 1
ATOM 1333 N N . ALA A 1 163 ? -0.510 0.850 16.568 1.00 84.25 163 ALA A N 1
ATOM 1334 C CA . ALA A 1 163 ? -1.961 0.727 16.522 1.00 84.25 163 ALA A CA 1
ATOM 1335 C C . ALA A 1 163 ? -2.434 -0.724 16.709 1.00 84.25 163 ALA A C 1
ATOM 1337 O O . ALA A 1 163 ? -3.406 -0.962 17.429 1.00 84.25 163 ALA A O 1
ATOM 1338 N N . SER A 1 164 ? -1.723 -1.696 16.127 1.00 85.31 164 SER A N 1
ATOM 1339 C CA . SER A 1 164 ? -2.015 -3.122 16.306 1.00 85.31 164 SER A CA 1
ATOM 1340 C C . SER A 1 164 ? -1.743 -3.596 17.736 1.00 85.31 164 SER A C 1
ATOM 1342 O O . SER A 1 164 ? -2.497 -4.416 18.262 1.00 85.31 164 SER A O 1
ATOM 1344 N N . TYR A 1 165 ? -0.685 -3.098 18.380 1.00 87.88 165 TYR A N 1
ATOM 1345 C CA . TYR A 1 165 ? -0.379 -3.403 19.777 1.00 87.88 165 TYR A CA 1
ATOM 1346 C C . TYR A 1 165 ? -1.463 -2.859 20.716 1.00 87.88 165 TYR A C 1
ATOM 1348 O O . TYR A 1 165 ? -1.934 -3.569 21.609 1.00 87.88 165 TYR A O 1
ATOM 1356 N N . LEU A 1 166 ? -1.907 -1.620 20.475 1.00 83.94 166 LEU A N 1
ATOM 1357 C CA . LEU A 1 166 ? -3.007 -1.003 21.214 1.00 83.94 166 LEU A CA 1
ATOM 1358 C C . LEU A 1 166 ? -4.317 -1.784 21.045 1.00 83.94 166 LEU A C 1
ATOM 1360 O O . LEU A 1 166 ? -4.975 -2.054 22.048 1.00 83.94 166 LEU A O 1
ATOM 1364 N N . ASP A 1 167 ? -4.672 -2.197 19.823 1.00 82.12 167 ASP A N 1
ATOM 1365 C CA . ASP A 1 167 ? -5.898 -2.974 19.589 1.00 82.12 167 ASP A CA 1
ATOM 1366 C C . ASP A 1 167 ? -5.857 -4.346 20.286 1.00 82.12 167 ASP A C 1
ATOM 1368 O O . ASP A 1 167 ? -6.812 -4.725 20.963 1.00 82.12 167 ASP A O 1
ATOM 1372 N N . ASN A 1 168 ? -4.721 -5.052 20.237 1.00 84.88 168 ASN A N 1
ATOM 1373 C CA . ASN A 1 168 ? -4.558 -6.343 20.918 1.00 84.88 168 ASN A CA 1
ATOM 1374 C C . ASN A 1 168 ? -4.686 -6.206 22.451 1.00 84.88 168 ASN A C 1
ATOM 1376 O O . ASN A 1 168 ? -5.359 -7.004 23.106 1.00 84.88 168 ASN A O 1
ATOM 1380 N N . LYS A 1 169 ? -4.124 -5.140 23.039 1.00 83.12 169 LYS A N 1
ATOM 1381 C CA . LYS A 1 169 ? -4.278 -4.850 24.476 1.00 83.12 169 LYS A CA 1
ATOM 1382 C C . LYS A 1 169 ? -5.743 -4.620 24.875 1.00 83.12 169 LYS A C 1
ATOM 1384 O O . LYS A 1 169 ? -6.111 -4.941 26.001 1.00 83.12 169 LYS A O 1
ATOM 1389 N N . ILE A 1 170 ? -6.566 -4.074 23.980 1.00 78.06 170 ILE A N 1
ATOM 1390 C CA . ILE A 1 170 ? -8.005 -3.869 24.209 1.00 78.06 170 ILE A CA 1
ATOM 1391 C C . ILE A 1 170 ? -8.758 -5.196 24.109 1.00 78.06 170 ILE A C 1
ATOM 1393 O O . ILE A 1 170 ? -9.603 -5.471 24.956 1.00 78.06 170 ILE A O 1
ATOM 1397 N N . GLN A 1 171 ? -8.432 -6.035 23.121 1.00 75.00 171 GLN A N 1
ATOM 1398 C CA . GLN A 1 171 ? -9.051 -7.356 22.972 1.00 75.00 171 GLN A CA 1
ATOM 1399 C C . GLN A 1 171 ? -8.789 -8.259 24.185 1.00 75.00 171 GLN A C 1
ATOM 1401 O O . GLN A 1 171 ? -9.702 -8.943 24.615 1.00 75.00 171 GLN A O 1
ATOM 1406 N N . LYS A 1 172 ? -7.595 -8.201 24.791 1.00 75.56 172 LYS A N 1
ATOM 1407 C CA . LYS A 1 172 ? -7.265 -8.960 26.016 1.00 75.56 172 LYS A CA 1
ATOM 1408 C C . LYS A 1 172 ? -7.952 -8.460 27.295 1.00 75.56 172 LYS A C 1
ATOM 1410 O O . LYS A 1 172 ? -7.873 -9.136 28.314 1.00 75.56 172 LYS A O 1
ATOM 1415 N N . LYS A 1 173 ? -8.532 -7.254 27.285 1.00 66.69 173 LYS A N 1
ATOM 1416 C CA . LYS A 1 173 ? -9.248 -6.674 28.437 1.00 66.69 173 LYS A CA 1
ATOM 1417 C C . LYS A 1 173 ? -10.755 -6.951 28.420 1.00 66.69 173 LYS A C 1
ATOM 1419 O O . LYS A 1 173 ? -11.402 -6.676 29.427 1.00 66.69 173 LYS A O 1
ATOM 1424 N N . LYS A 1 174 ? -11.302 -7.385 27.283 1.00 56.72 174 LYS A N 1
ATOM 1425 C CA . LYS A 1 174 ? -12.702 -7.800 27.133 1.00 56.72 174 LYS A CA 1
ATOM 1426 C C . LYS A 1 174 ? -12.825 -9.297 27.352 1.00 56.72 174 LYS A C 1
ATOM 1428 O O . LYS A 1 174 ? -13.906 -9.690 27.828 1.00 56.72 174 LYS A O 1
#